Protein AF-A0A3C1YNQ9-F1 (afdb_monomer)

Secondary structure (DSSP, 8-state):
------SSSSSSTT-TTSSTTSHHHHHHHHHHHHHHHHT-SSHHHHHHHHHHHHHHHHS-EETTS--HHHHTTSTT--HHHHHHHHHHHHHS---SGGGGGGSTT--HHHHHHHGGGEESS---TT---------------TTSSS-----TTSS-----

Solvent-accessible surface area (backbone atoms only — not comparable to full-atom values): 10646 Å² total; per-residue (Å²): 136,83,82,87,84,75,86,78,82,82,73,76,85,77,73,82,83,80,69,89,73,63,60,70,65,56,45,57,54,47,51,49,52,51,57,53,45,75,68,46,93,44,76,71,55,30,53,56,49,47,56,47,53,54,48,26,53,78,52,47,45,35,58,83,69,61,50,62,79,61,42,51,61,40,91,89,38,47,70,68,47,36,52,45,50,47,54,44,49,76,74,40,92,80,87,55,77,73,60,54,64,73,31,93,78,47,44,74,67,57,47,64,65,43,53,63,35,48,36,79,65,87,73,6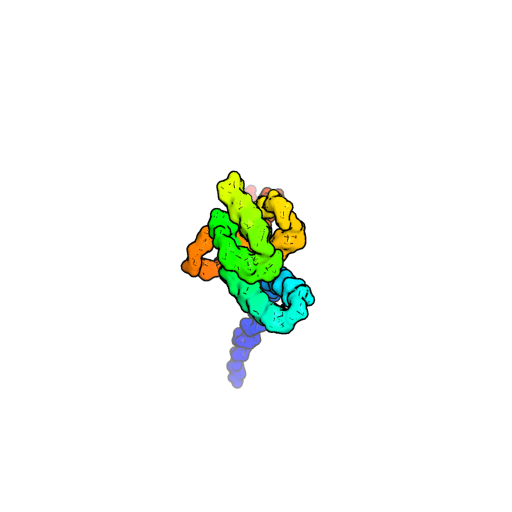0,91,86,61,87,75,82,71,80,72,77,84,73,79,76,79,74,74,91,73,84,86,76,76,80,74,76,82,77,85,80,69,97,82,87,85,134

Radius of gyration: 27.75 Å; Cα contacts (8 Å, |Δi|>4): 89; chains: 1; bounding box: 88×70×56 Å

Foldseek 3Di:
DDDDPPDPPPPPPPPPPPPPPPCPVVVLLVVLLVVVLVPDDDPVVSVQLSVLSVVLLVVAAALLDGDLVNQVSNVPRDSVNSVLSVVCSVVDPDDDLCCSCVRPPDDPSNSSSNVSRYDNDPPPVPDPDDPPPPPPPPPPDPPPPPPPPPPPPPDPDPDD

Structure (mmCIF, N/CA/C/O backbone):
data_AF-A0A3C1YNQ9-F1
#
_entry.id   AF-A0A3C1YNQ9-F1
#
loop_
_atom_site.group_PDB
_atom_site.id
_atom_site.type_symbol
_atom_site.label_atom_id
_atom_site.label_alt_id
_atom_site.label_comp_id
_atom_site.label_asym_id
_atom_site.label_entity_id
_atom_site.label_seq_id
_atom_site.pdbx_PDB_ins_code
_atom_site.Cartn_x
_atom_site.Cartn_y
_atom_site.Cartn_z
_atom_site.occupancy
_atom_site.B_iso_or_equiv
_atom_site.auth_seq_id
_atom_site.auth_comp_id
_atom_site.auth_asym_id
_atom_site.auth_atom_id
_atom_site.pdbx_PDB_model_num
ATOM 1 N N . MET A 1 1 ? 21.311 -56.802 40.513 1.00 42.31 1 MET A N 1
ATOM 2 C CA . MET A 1 1 ? 22.299 -56.143 39.630 1.00 42.31 1 MET A CA 1
ATOM 3 C C . MET A 1 1 ? 21.526 -55.286 38.642 1.00 42.31 1 MET A C 1
ATOM 5 O O . MET A 1 1 ? 20.731 -55.818 37.880 1.00 42.31 1 MET A O 1
ATOM 9 N N . VAL A 1 2 ? 21.632 -53.968 38.795 1.00 45.56 2 VAL A N 1
ATOM 10 C CA . VAL A 1 2 ? 20.729 -52.957 38.225 1.00 45.56 2 VAL A CA 1
ATOM 11 C C . VAL A 1 2 ? 21.112 -52.687 36.770 1.00 45.56 2 VAL A C 1
ATOM 13 O O . VAL A 1 2 ? 22.265 -52.373 36.491 1.00 45.56 2 VAL A O 1
ATOM 16 N N . LYS A 1 3 ? 20.158 -52.835 35.842 1.00 51.03 3 LYS A N 1
ATOM 17 C CA . LYS A 1 3 ? 20.327 -52.414 34.446 1.00 51.03 3 LYS A CA 1
ATOM 18 C C . LYS A 1 3 ? 20.219 -50.892 34.378 1.00 51.03 3 LYS A C 1
ATOM 20 O O . LYS A 1 3 ? 19.180 -50.318 34.691 1.00 51.03 3 LYS A O 1
ATOM 25 N N . THR A 1 4 ? 21.318 -50.265 33.989 1.00 56.84 4 THR A N 1
ATOM 26 C CA . THR A 1 4 ? 21.485 -48.824 33.816 1.00 56.84 4 THR A CA 1
ATOM 27 C C . THR A 1 4 ? 20.750 -48.366 32.552 1.00 56.84 4 THR A C 1
ATOM 29 O O . THR A 1 4 ? 21.267 -48.502 31.447 1.00 56.84 4 THR A O 1
ATOM 32 N N . TYR A 1 5 ? 19.538 -47.832 32.697 1.00 57.28 5 TYR A N 1
ATOM 33 C CA . TYR A 1 5 ? 18.840 -47.097 31.638 1.00 57.28 5 TYR A CA 1
ATOM 34 C C . TYR A 1 5 ? 18.982 -45.605 31.939 1.00 57.28 5 TYR A C 1
ATOM 36 O O . TYR A 1 5 ? 18.196 -45.065 32.711 1.00 57.28 5 TYR A O 1
ATOM 44 N N . LEU A 1 6 ? 20.021 -44.951 31.411 1.00 53.06 6 LEU A N 1
ATOM 45 C CA . LEU A 1 6 ? 20.254 -43.527 31.691 1.00 53.06 6 LEU A CA 1
ATOM 46 C C . LEU A 1 6 ? 20.521 -42.580 30.502 1.00 53.06 6 LEU A C 1
ATOM 48 O O . LEU A 1 6 ? 20.587 -41.387 30.767 1.00 53.06 6 LEU A O 1
ATOM 52 N N . PRO A 1 7 ? 20.596 -42.961 29.210 1.00 50.25 7 PRO A N 1
ATOM 53 C CA . PRO A 1 7 ? 20.833 -41.943 28.184 1.00 50.25 7 PRO A CA 1
ATOM 54 C C . PRO A 1 7 ? 19.589 -41.529 27.379 1.00 50.25 7 PRO A C 1
ATOM 56 O O . PRO A 1 7 ? 19.748 -40.992 26.292 1.00 50.25 7 PRO A O 1
ATOM 59 N N . THR A 1 8 ? 18.356 -41.749 27.852 1.00 48.94 8 THR A N 1
ATOM 60 C CA . THR A 1 8 ? 17.141 -41.330 27.109 1.00 48.94 8 THR A CA 1
ATOM 61 C C . THR A 1 8 ? 16.429 -40.099 27.670 1.00 48.94 8 THR A C 1
ATOM 63 O O . THR A 1 8 ? 15.525 -39.588 27.017 1.00 48.94 8 THR A O 1
ATOM 66 N N . LEU A 1 9 ? 16.845 -39.563 28.824 1.00 46.62 9 LEU A N 1
ATOM 67 C CA . LEU A 1 9 ? 16.187 -38.395 29.435 1.00 46.62 9 LEU A CA 1
ATOM 68 C C . LEU A 1 9 ? 16.872 -37.047 29.125 1.00 46.62 9 LEU A C 1
ATOM 70 O O . LEU A 1 9 ? 16.410 -36.009 29.584 1.00 46.62 9 LEU A O 1
ATOM 74 N N . LEU A 1 10 ? 17.947 -37.030 28.327 1.00 46.75 10 LEU A N 1
ATOM 75 C CA . LEU A 1 10 ? 18.709 -35.809 28.011 1.00 46.75 10 LEU A CA 1
ATOM 76 C C . LEU A 1 10 ? 18.568 -35.341 26.550 1.00 46.75 10 LEU A C 1
ATOM 78 O O . LEU A 1 10 ? 19.443 -34.649 26.042 1.00 46.75 10 LEU A O 1
ATOM 82 N N . PHE A 1 11 ? 17.491 -35.719 25.854 1.00 46.66 11 PHE A N 1
ATOM 83 C CA . PHE A 1 11 ? 17.251 -35.269 24.472 1.00 46.66 11 PHE A CA 1
ATOM 84 C C . PHE A 1 11 ? 16.083 -34.276 24.327 1.00 46.66 11 PHE A C 1
ATOM 86 O O . PHE A 1 11 ? 15.870 -33.732 23.253 1.00 46.66 11 PHE A O 1
ATOM 93 N N . ILE A 1 12 ? 15.335 -33.989 25.398 1.00 52.69 12 ILE A N 1
ATOM 94 C CA . ILE A 1 12 ? 14.073 -33.226 25.297 1.00 52.69 12 ILE A CA 1
ATOM 95 C C . ILE A 1 12 ? 14.246 -31.717 25.581 1.00 52.69 12 ILE A C 1
ATOM 97 O O . ILE A 1 12 ? 13.368 -30.924 25.267 1.00 52.69 12 ILE A O 1
ATOM 101 N N . ILE A 1 13 ? 15.389 -31.263 26.107 1.00 54.59 13 ILE A N 1
ATOM 102 C CA . ILE A 1 13 ? 15.540 -29.867 26.585 1.00 54.59 13 ILE A CA 1
ATOM 103 C C . ILE A 1 13 ? 16.080 -28.908 25.491 1.00 54.59 13 ILE A C 1
ATOM 105 O O . ILE A 1 13 ? 16.221 -27.711 25.712 1.00 54.59 13 ILE A O 1
ATOM 109 N N . GLY A 1 14 ? 16.366 -29.394 24.278 1.00 47.56 14 GLY A N 1
ATOM 110 C CA . GLY A 1 14 ? 17.074 -28.613 23.250 1.00 47.56 14 GLY A CA 1
ATOM 111 C C . GLY A 1 14 ? 16.227 -27.783 22.274 1.00 47.56 14 GLY A C 1
ATOM 112 O O . GLY A 1 14 ? 16.804 -27.061 21.467 1.00 47.56 14 GLY A O 1
ATOM 113 N N . SER A 1 15 ? 14.894 -27.881 22.285 1.00 53.28 15 SER A N 1
ATOM 114 C CA . SER A 1 15 ? 14.074 -27.430 21.139 1.00 53.28 15 SER A CA 1
ATOM 115 C C . SER A 1 15 ? 13.413 -26.049 21.272 1.00 53.28 15 SER A C 1
ATOM 117 O O . SER A 1 15 ? 12.794 -25.595 20.315 1.00 53.28 15 SER A O 1
ATOM 119 N N . SER A 1 16 ? 13.512 -25.356 22.410 1.00 52.16 16 SER A N 1
ATOM 120 C CA . SER A 1 16 ? 12.614 -24.215 22.692 1.00 52.16 16 SER A CA 1
ATOM 121 C C . SER A 1 16 ? 13.075 -22.831 22.206 1.00 52.16 16 SER A C 1
ATOM 123 O O . SER A 1 16 ? 12.398 -21.850 22.485 1.00 52.16 16 SER A O 1
ATOM 125 N N . GLN A 1 17 ? 14.198 -22.699 21.494 1.00 51.25 17 GLN A N 1
ATOM 126 C CA . GLN A 1 17 ? 14.778 -21.377 21.174 1.00 51.25 17 GLN A CA 1
ATOM 127 C C . GLN A 1 17 ? 14.512 -20.874 19.742 1.00 51.25 17 GLN A C 1
ATOM 129 O O . GLN A 1 17 ? 15.147 -19.917 19.313 1.00 51.25 17 GLN A O 1
ATOM 134 N N . LEU A 1 18 ? 13.592 -21.484 18.982 1.00 48.28 18 LEU A N 1
ATOM 135 C CA . LEU A 1 18 ? 13.399 -21.143 17.560 1.00 48.28 18 LEU A CA 1
ATOM 136 C C . LEU A 1 18 ? 12.074 -20.440 17.212 1.00 48.28 18 LEU A C 1
ATOM 138 O O . LEU A 1 18 ? 11.769 -20.289 16.034 1.00 48.28 18 LEU A O 1
ATOM 142 N N . VAL A 1 19 ? 11.287 -19.997 18.200 1.00 50.34 19 VAL A N 1
ATOM 143 C CA . VAL A 1 19 ? 9.957 -19.388 17.954 1.00 50.34 19 VAL A CA 1
ATOM 144 C C . VAL A 1 19 ? 9.937 -17.859 18.135 1.00 50.34 19 VAL A C 1
ATOM 146 O O . VAL A 1 19 ? 8.992 -17.206 17.717 1.00 50.34 19 VAL A O 1
ATOM 149 N N . HIS A 1 20 ? 10.996 -17.234 18.653 1.00 44.72 20 HIS A N 1
ATOM 150 C CA . HIS A 1 20 ? 10.956 -15.826 19.087 1.00 44.72 20 HIS A CA 1
ATOM 151 C C . HIS A 1 20 ? 11.276 -14.771 18.002 1.00 44.72 20 HIS A C 1
ATOM 153 O O . HIS A 1 20 ? 11.738 -13.679 18.314 1.00 44.72 20 HIS A O 1
ATOM 159 N N . SER A 1 21 ? 11.105 -15.082 16.714 1.00 45.47 21 SER A N 1
ATOM 160 C CA . SER A 1 21 ? 11.433 -14.140 15.619 1.00 45.47 21 SER A CA 1
ATOM 161 C C . SER A 1 21 ? 10.314 -13.942 14.596 1.00 45.47 21 SER A C 1
ATOM 163 O O . SER A 1 21 ? 10.513 -13.227 13.621 1.00 45.47 21 SER A O 1
ATOM 165 N N . GLN A 1 22 ? 9.149 -14.563 14.802 1.00 40.62 22 GLN A N 1
ATOM 166 C CA . GLN A 1 22 ? 7.981 -14.378 13.928 1.00 40.62 22 GLN A CA 1
ATOM 167 C C . GLN A 1 22 ? 7.056 -13.248 14.403 1.00 40.62 22 GLN A C 1
ATOM 169 O O . GLN A 1 22 ? 6.315 -12.693 13.593 1.00 40.62 22 GLN A O 1
ATOM 174 N N . ASP A 1 23 ? 7.134 -12.860 15.678 1.00 43.97 23 ASP A N 1
ATOM 175 C CA . ASP A 1 23 ? 6.224 -11.862 16.248 1.00 43.97 23 ASP A CA 1
ATOM 176 C C . ASP A 1 23 ? 6.551 -10.431 15.793 1.00 43.97 23 ASP A C 1
ATOM 178 O O . ASP A 1 23 ? 5.645 -9.637 15.564 1.00 43.97 23 ASP A O 1
ATOM 182 N N . THR A 1 24 ? 7.824 -10.093 15.565 1.00 47.72 24 THR A N 1
ATOM 183 C CA . THR A 1 24 ? 8.230 -8.703 15.281 1.00 47.72 24 THR A CA 1
ATOM 184 C C . THR A 1 24 ? 7.825 -8.198 13.893 1.00 47.72 24 THR A C 1
ATOM 186 O O . THR A 1 24 ? 7.581 -7.008 13.737 1.00 47.72 24 THR A O 1
ATOM 189 N N . LEU A 1 25 ? 7.737 -9.073 12.882 1.00 42.84 25 LEU A N 1
ATOM 190 C CA . LEU A 1 25 ? 7.334 -8.687 11.519 1.00 42.84 25 LEU A CA 1
ATOM 191 C C . LEU A 1 25 ? 5.812 -8.612 11.363 1.00 42.84 25 LEU A C 1
ATOM 193 O O . LEU A 1 25 ? 5.313 -7.705 10.704 1.00 42.84 25 LEU A O 1
ATOM 197 N N . ARG A 1 26 ? 5.071 -9.518 12.016 1.00 47.09 26 ARG A N 1
ATOM 198 C CA . ARG A 1 26 ? 3.605 -9.413 12.113 1.00 47.09 26 ARG A CA 1
ATOM 199 C C . ARG A 1 26 ? 3.194 -8.160 12.887 1.00 47.09 26 ARG A C 1
ATOM 201 O O . ARG A 1 26 ? 2.213 -7.529 12.517 1.00 47.09 26 ARG A O 1
ATOM 208 N N . SER A 1 27 ? 3.977 -7.775 13.898 1.00 53.50 27 SER A N 1
ATOM 209 C CA . SER A 1 27 ? 3.719 -6.592 14.722 1.00 53.50 27 SER A CA 1
ATOM 210 C C . SER A 1 27 ? 3.638 -5.292 13.917 1.00 53.50 27 SER A C 1
ATOM 212 O O . SER A 1 27 ? 2.797 -4.467 14.239 1.00 53.50 27 SER A O 1
ATOM 214 N N . GLY A 1 28 ? 4.457 -5.102 12.873 1.00 61.28 28 GLY A N 1
ATOM 215 C CA . GLY A 1 28 ? 4.502 -3.824 12.144 1.00 61.28 28 GLY A CA 1
ATOM 216 C C . GLY A 1 28 ? 3.256 -3.547 11.297 1.00 61.28 28 GLY A C 1
ATOM 217 O O . GLY A 1 28 ? 2.714 -2.450 11.332 1.00 61.28 28 GLY A O 1
ATOM 218 N N . GLY A 1 29 ? 2.758 -4.551 10.567 1.00 68.81 29 GLY A N 1
ATOM 219 C CA . GLY A 1 29 ? 1.496 -4.414 9.828 1.00 68.81 29 GLY A CA 1
ATOM 220 C C . GLY A 1 29 ? 0.286 -4.359 10.761 1.00 68.81 29 GLY A C 1
ATOM 221 O O . GLY A 1 29 ? -0.667 -3.634 10.495 1.00 68.81 29 GLY A O 1
ATOM 222 N N . GLN A 1 30 ? 0.346 -5.086 11.879 1.00 77.38 30 GLN A N 1
ATOM 223 C CA . GLN A 1 30 ? -0.708 -5.077 12.888 1.00 77.38 30 GLN A CA 1
ATOM 224 C C . GLN A 1 30 ? -0.840 -3.707 13.571 1.00 77.38 30 GLN A C 1
ATOM 226 O O . GLN A 1 30 ? -1.953 -3.221 13.724 1.00 77.38 30 GLN A O 1
ATOM 231 N N . GLU A 1 31 ? 0.277 -3.056 13.904 1.00 80.31 31 GLU A N 1
ATOM 232 C CA . GLU A 1 31 ? 0.299 -1.710 14.494 1.00 80.31 31 GLU A CA 1
ATOM 233 C C . GLU A 1 31 ? -0.340 -0.667 13.561 1.00 80.31 31 GLU A C 1
ATOM 235 O O . GLU A 1 31 ? -1.088 0.201 14.008 1.00 80.31 31 GLU A O 1
ATOM 240 N N . VAL A 1 32 ? -0.122 -0.790 12.246 1.00 79.56 32 VAL A N 1
ATOM 241 C CA . VAL A 1 32 ? -0.772 0.074 11.247 1.00 79.56 32 VAL A CA 1
ATOM 242 C C . VAL A 1 32 ? -2.284 -0.155 11.227 1.00 79.56 32 VAL A C 1
ATOM 244 O O . VAL A 1 32 ? -3.037 0.817 11.255 1.00 79.56 32 VAL A O 1
ATOM 247 N N . ILE A 1 33 ? -2.740 -1.412 11.230 1.00 80.31 33 ILE A N 1
ATOM 248 C CA . ILE A 1 33 ? -4.173 -1.749 11.275 1.00 80.31 33 ILE A CA 1
ATOM 249 C C . ILE A 1 33 ? -4.820 -1.182 12.544 1.00 80.31 33 ILE A C 1
ATOM 251 O O . ILE A 1 33 ? -5.835 -0.496 12.451 1.00 80.31 33 ILE A O 1
ATOM 255 N N . GLU A 1 34 ? -4.207 -1.402 13.708 1.00 80.50 34 GLU A N 1
ATOM 256 C CA . GLU A 1 34 ? -4.680 -0.872 14.993 1.00 80.50 34 GLU A CA 1
ATOM 257 C C . GLU A 1 34 ? -4.774 0.657 14.961 1.00 80.50 34 GLU A C 1
ATOM 259 O O . GLU A 1 34 ? -5.810 1.216 15.310 1.00 80.50 34 GLU A O 1
ATOM 264 N N . SER A 1 35 ? -3.755 1.337 14.424 1.00 82.56 35 SER A N 1
ATOM 265 C CA . SER A 1 35 ? -3.769 2.797 14.296 1.00 82.56 35 SER A CA 1
ATOM 266 C C . SER A 1 35 ? -4.895 3.317 13.395 1.00 82.56 35 SER A C 1
ATOM 268 O O . SER A 1 35 ? -5.441 4.390 13.648 1.00 82.56 35 SER A O 1
ATOM 270 N N . ILE A 1 36 ? -5.263 2.582 12.341 1.00 80.50 36 ILE A N 1
ATOM 271 C CA . ILE A 1 36 ? -6.358 2.966 11.443 1.00 80.50 36 ILE A CA 1
ATOM 272 C C . ILE A 1 36 ? -7.703 2.756 12.144 1.00 80.50 36 ILE A C 1
ATOM 274 O O . ILE A 1 36 ? -8.570 3.627 12.074 1.00 80.50 36 ILE A O 1
ATOM 278 N N . LEU A 1 37 ? -7.858 1.633 12.846 1.00 81.38 37 LEU A N 1
ATOM 279 C CA . LEU A 1 37 ? -9.077 1.288 13.575 1.00 81.38 37 LEU A CA 1
ATOM 280 C C . LEU A 1 37 ? -9.347 2.236 14.743 1.00 81.38 37 LEU A C 1
ATOM 282 O O . LEU A 1 37 ? -10.486 2.658 14.917 1.00 81.38 37 LEU A O 1
ATOM 286 N N . ASP A 1 38 ? -8.315 2.644 15.480 1.00 80.00 38 ASP A N 1
ATOM 287 C CA . ASP A 1 38 ? -8.429 3.617 16.575 1.00 80.00 38 ASP A CA 1
ATOM 288 C C . ASP A 1 38 ? -8.916 4.998 16.101 1.00 80.00 38 ASP A C 1
ATOM 290 O O . ASP A 1 38 ? -9.468 5.771 16.885 1.00 80.00 38 ASP A O 1
ATOM 294 N N . ASN A 1 39 ? -8.723 5.323 14.818 1.00 76.94 39 ASN A N 1
ATOM 295 C CA . ASN A 1 39 ? -9.199 6.567 14.209 1.00 76.94 39 ASN A CA 1
ATOM 296 C C . ASN A 1 39 ? -10.594 6.442 13.566 1.00 76.94 39 ASN A C 1
ATOM 298 O O . ASN A 1 39 ? -11.125 7.441 13.071 1.00 76.94 39 ASN A O 1
ATOM 302 N N . ALA A 1 40 ? -11.197 5.250 13.543 1.00 75.25 40 ALA A N 1
ATOM 303 C CA . ALA A 1 40 ? -12.536 5.064 12.999 1.00 75.25 40 ALA A CA 1
ATOM 304 C C . ALA A 1 40 ? -13.595 5.695 13.919 1.00 75.25 40 ALA A C 1
ATOM 306 O O . ALA A 1 40 ? -13.478 5.693 15.142 1.00 75.25 40 ALA A O 1
ATOM 307 N N . SER A 1 41 ? -14.631 6.283 13.316 1.00 68.88 41 SER A N 1
ATOM 308 C CA . SER A 1 41 ? -15.604 7.113 14.042 1.00 68.88 41 SER A CA 1
ATOM 309 C C . SER A 1 41 ? -16.695 6.311 14.761 1.00 68.88 41 SER A C 1
ATOM 311 O O . SER A 1 41 ? -17.200 6.795 15.770 1.00 68.88 41 SER A O 1
ATOM 313 N N . ASP A 1 42 ? -17.023 5.103 14.284 1.00 71.56 42 ASP A N 1
ATOM 314 C CA . ASP A 1 42 ? -18.109 4.259 14.802 1.00 71.56 42 ASP A CA 1
ATOM 315 C C . ASP A 1 42 ? -17.697 2.771 14.902 1.00 71.56 42 ASP A C 1
ATOM 317 O O . ASP A 1 42 ? -16.944 2.259 14.074 1.00 71.56 42 ASP A O 1
ATOM 321 N N . GLU A 1 43 ? -18.240 2.033 15.882 1.00 64.88 43 GLU A N 1
ATOM 322 C CA . GLU A 1 43 ? -17.910 0.609 16.131 1.00 64.88 43 GLU A CA 1
ATOM 323 C C . GLU A 1 43 ? -18.252 -0.326 14.952 1.00 64.88 43 GLU A C 1
ATOM 325 O O . GLU A 1 43 ? -17.583 -1.339 14.742 1.00 64.88 43 GLU A O 1
ATOM 330 N N . GLN A 1 44 ? -19.289 -0.001 14.167 1.00 62.72 44 GLN A N 1
ATOM 331 C CA . GLN A 1 44 ? -19.636 -0.766 12.960 1.00 62.72 44 GLN A CA 1
ATOM 332 C C . GLN A 1 44 ? -18.628 -0.547 11.828 1.00 62.72 44 GLN A C 1
ATOM 334 O O . GLN A 1 44 ? -18.308 -1.487 11.101 1.00 62.72 44 GLN A O 1
ATOM 339 N N . ASP A 1 45 ? -18.098 0.669 11.710 1.00 72.00 45 ASP A N 1
ATOM 340 C CA . ASP A 1 45 ? -17.056 0.992 10.741 1.00 72.00 45 ASP A CA 1
ATOM 341 C C . ASP A 1 45 ? -15.746 0.297 11.123 1.00 72.00 45 ASP A C 1
ATOM 343 O O . ASP A 1 45 ? -15.078 -0.265 10.262 1.00 72.00 45 ASP A O 1
ATOM 347 N N . MET A 1 46 ? -15.428 0.222 12.421 1.00 70.31 46 MET A N 1
ATOM 348 C CA . MET A 1 46 ? -14.262 -0.514 12.925 1.00 70.31 46 MET A CA 1
ATOM 349 C C . MET A 1 46 ? -14.271 -1.993 12.519 1.00 70.31 46 MET A C 1
ATOM 351 O O . MET A 1 46 ? -13.250 -2.501 12.064 1.00 70.31 46 MET A O 1
ATOM 355 N N . GLN A 1 47 ? -15.400 -2.697 12.659 1.00 76.44 47 GLN A N 1
ATOM 356 C CA . GLN A 1 47 ? -15.469 -4.115 12.275 1.00 76.44 47 GLN A CA 1
ATOM 357 C C . GLN A 1 47 ? -15.290 -4.304 10.768 1.00 76.44 47 GLN A C 1
ATOM 359 O O . GLN A 1 47 ? -14.460 -5.106 10.346 1.00 76.44 47 GLN A O 1
ATOM 364 N N . ASN A 1 48 ? -16.006 -3.520 9.959 1.00 80.06 48 ASN A N 1
ATOM 365 C CA . ASN A 1 48 ? -15.920 -3.623 8.503 1.00 80.06 48 ASN A CA 1
ATOM 366 C C . ASN A 1 48 ? -14.517 -3.265 7.988 1.00 80.06 48 ASN A C 1
ATOM 368 O O . ASN A 1 48 ? -13.987 -3.944 7.113 1.00 80.06 48 ASN A O 1
ATOM 372 N N . TYR A 1 49 ? -13.892 -2.221 8.537 1.00 84.50 49 TYR A N 1
ATOM 373 C CA . TYR A 1 49 ? -12.529 -1.840 8.173 1.00 84.50 49 TYR A CA 1
ATOM 374 C C . TYR A 1 49 ? -11.501 -2.868 8.635 1.00 84.50 49 TYR A C 1
ATOM 376 O O . TYR A 1 49 ? -10.541 -3.113 7.912 1.00 84.50 49 TYR A O 1
ATOM 384 N N . GLY A 1 50 ? -11.698 -3.490 9.798 1.00 83.88 50 GLY A N 1
ATOM 385 C CA . GLY A 1 50 ? -10.809 -4.535 10.301 1.00 83.88 50 GLY A CA 1
ATOM 386 C C . GLY A 1 50 ? -10.729 -5.714 9.336 1.00 83.88 50 GLY A C 1
ATOM 387 O O . GLY A 1 50 ? -9.636 -6.075 8.904 1.00 83.88 50 GLY A O 1
ATOM 388 N N . ASP A 1 51 ? -11.886 -6.239 8.931 1.00 86.25 51 ASP A N 1
ATOM 389 C CA . ASP A 1 51 ? -11.974 -7.373 8.006 1.00 86.25 51 ASP A CA 1
ATOM 390 C C . ASP A 1 51 ? -11.347 -7.049 6.636 1.00 86.25 51 ASP A C 1
ATOM 392 O O . ASP A 1 51 ? -10.609 -7.858 6.068 1.00 86.25 51 ASP A O 1
ATOM 396 N N . GLU A 1 52 ? -11.596 -5.846 6.109 1.00 87.62 52 GLU A N 1
ATOM 397 C CA . GLU A 1 52 ? -11.028 -5.378 4.839 1.00 87.62 52 GLU A CA 1
ATOM 398 C C . GLU A 1 52 ? -9.500 -5.230 4.906 1.00 87.62 52 GLU A C 1
ATOM 400 O O . GLU A 1 52 ? -8.782 -5.698 4.019 1.00 87.62 52 GLU A O 1
ATOM 405 N N . LEU A 1 53 ? -8.975 -4.621 5.971 1.00 88.31 53 LEU A N 1
ATOM 406 C CA . LEU A 1 53 ? -7.534 -4.442 6.155 1.00 88.31 53 LEU A CA 1
ATOM 407 C C . LEU A 1 53 ? -6.816 -5.783 6.358 1.00 88.31 53 LEU A C 1
ATOM 409 O O . LEU A 1 53 ? -5.736 -5.988 5.802 1.00 88.31 53 LEU A O 1
ATOM 413 N N . GLU A 1 54 ? -7.405 -6.717 7.108 1.00 87.25 54 GLU A N 1
ATOM 414 C CA . GLU A 1 54 ? -6.861 -8.072 7.238 1.00 87.25 54 GLU A CA 1
ATOM 415 C C . GLU A 1 54 ? -6.856 -8.811 5.899 1.00 87.25 54 GLU A C 1
ATOM 417 O O . GLU A 1 54 ? -5.855 -9.445 5.554 1.00 87.25 54 GLU A O 1
ATOM 422 N N . TYR A 1 55 ? -7.926 -8.677 5.110 1.00 89.12 55 TYR A N 1
ATOM 423 C CA . TYR A 1 55 ? -7.995 -9.257 3.773 1.00 89.12 55 TYR A CA 1
ATOM 424 C C . TYR A 1 55 ? -6.870 -8.742 2.870 1.00 89.12 55 TYR A C 1
ATOM 426 O O . TYR A 1 55 ? -6.163 -9.556 2.275 1.00 89.12 55 TYR A O 1
ATOM 434 N N . PHE A 1 56 ? -6.666 -7.422 2.792 1.00 88.56 56 PHE A N 1
ATOM 435 C CA . PHE A 1 56 ? -5.629 -6.828 1.940 1.00 88.56 56 PHE A CA 1
ATOM 436 C C . PHE A 1 56 ? -4.208 -7.018 2.472 1.00 88.56 56 PHE A C 1
ATOM 438 O O . PHE A 1 56 ? -3.256 -6.967 1.697 1.00 88.56 56 PHE A O 1
ATOM 445 N N . ARG A 1 57 ? -4.037 -7.274 3.772 1.00 86.44 57 ARG A N 1
ATOM 446 C CA . ARG A 1 57 ? -2.746 -7.713 4.316 1.00 86.44 57 ARG A CA 1
ATOM 447 C C . ARG A 1 57 ? -2.361 -9.080 3.750 1.00 86.44 57 ARG A C 1
ATOM 449 O O . ARG A 1 57 ? -1.200 -9.306 3.418 1.00 86.44 57 ARG A O 1
ATOM 456 N N . ASP A 1 58 ? -3.332 -9.983 3.651 1.00 87.06 58 ASP A N 1
ATOM 457 C CA . ASP A 1 58 ? -3.114 -11.339 3.149 1.00 87.06 58 ASP A CA 1
ATOM 458 C C . ASP A 1 58 ? -3.158 -11.397 1.603 1.00 87.06 58 ASP A C 1
ATOM 460 O O . ASP A 1 58 ? -2.510 -12.254 0.999 1.00 87.06 58 ASP A O 1
ATOM 464 N N . HIS A 1 59 ? -3.862 -10.454 0.963 1.00 88.12 59 HIS A N 1
ATOM 465 C CA . HIS A 1 59 ? -4.021 -10.302 -0.489 1.00 88.12 59 HIS A CA 1
ATOM 466 C C . HIS A 1 59 ? -3.655 -8.869 -0.925 1.00 88.12 59 HIS A C 1
ATOM 468 O O . HIS A 1 59 ? -4.544 -8.058 -1.203 1.00 88.12 59 HIS A O 1
ATOM 474 N N . PRO A 1 60 ? -2.354 -8.524 -0.968 1.00 88.94 60 PRO A N 1
ATOM 475 C CA . PRO A 1 60 ? -1.918 -7.163 -1.260 1.00 88.94 60 PRO A CA 1
ATOM 476 C C . PRO A 1 60 ? -2.264 -6.744 -2.691 1.00 88.94 60 PRO A C 1
ATOM 478 O O . PRO A 1 60 ? -2.114 -7.509 -3.646 1.00 88.94 60 PRO A O 1
ATOM 481 N N . ILE A 1 61 ? -2.667 -5.485 -2.846 1.00 90.06 61 ILE A N 1
ATOM 482 C CA . ILE A 1 61 ? -3.048 -4.896 -4.130 1.00 90.06 61 ILE A CA 1
ATOM 483 C C . ILE A 1 61 ? -1.803 -4.739 -5.003 1.00 90.06 61 ILE A C 1
ATOM 485 O O . ILE A 1 61 ? -0.802 -4.138 -4.600 1.00 90.06 61 ILE A O 1
ATOM 489 N N . ASN A 1 62 ? -1.866 -5.237 -6.236 1.00 90.19 62 ASN A N 1
ATOM 490 C CA . ASN A 1 62 ? -0.777 -5.059 -7.186 1.00 90.19 62 ASN A CA 1
ATOM 491 C C . ASN A 1 62 ? -0.767 -3.626 -7.738 1.00 90.19 62 ASN A C 1
ATOM 493 O O . ASN A 1 62 ? -1.635 -3.243 -8.520 1.00 90.19 62 ASN A O 1
ATOM 497 N N . ILE A 1 63 ? 0.253 -2.844 -7.394 1.00 88.81 63 ILE A N 1
ATOM 498 C CA . ILE A 1 63 ? 0.365 -1.444 -7.824 1.00 88.81 63 ILE A CA 1
ATOM 499 C C . ILE A 1 63 ? 0.853 -1.269 -9.262 1.00 88.81 63 ILE A C 1
ATOM 501 O O . ILE A 1 63 ? 0.779 -0.167 -9.786 1.00 88.81 63 ILE A O 1
ATOM 505 N N . LEU A 1 64 ? 1.329 -2.320 -9.933 1.00 87.25 64 LEU A N 1
ATOM 506 C CA . LEU A 1 64 ? 1.586 -2.259 -11.377 1.00 87.25 64 LEU A CA 1
ATOM 507 C C . LEU A 1 64 ? 0.289 -2.312 -12.187 1.00 87.25 64 LEU A C 1
ATOM 509 O O . LEU A 1 64 ? 0.271 -1.910 -13.350 1.00 87.25 64 LEU A O 1
ATOM 513 N N . ARG A 1 65 ? -0.778 -2.863 -11.600 1.00 86.81 65 ARG A N 1
ATOM 514 C CA . ARG A 1 65 ? -2.116 -2.951 -12.195 1.00 86.81 65 ARG A CA 1
ATOM 515 C C . ARG A 1 65 ? -3.175 -2.703 -11.119 1.00 86.81 65 ARG A C 1
ATOM 517 O O . ARG A 1 65 ? -3.927 -3.622 -10.794 1.00 86.81 65 ARG A O 1
ATOM 524 N N . PRO A 1 66 ? -3.218 -1.490 -10.549 1.00 86.50 66 PRO A N 1
ATOM 525 C CA . PRO A 1 66 ? -4.120 -1.198 -9.451 1.00 86.50 66 PRO A CA 1
ATOM 526 C C . PRO A 1 66 ? -5.572 -1.250 -9.926 1.00 86.50 66 PRO A C 1
ATOM 528 O O . PRO A 1 66 ? -5.934 -0.658 -10.944 1.00 86.50 66 PRO A O 1
ATOM 531 N N . ASN A 1 67 ? -6.429 -1.925 -9.164 1.00 89.94 67 ASN A N 1
ATOM 532 C CA . ASN A 1 67 ? -7.866 -1.875 -9.379 1.00 89.94 67 ASN A CA 1
ATOM 533 C C . ASN A 1 67 ? -8.463 -0.743 -8.539 1.00 89.94 67 ASN A C 1
ATOM 535 O O . ASN A 1 67 ? -8.356 -0.744 -7.313 1.00 89.94 67 ASN A O 1
ATOM 539 N N . TYR A 1 68 ? -9.145 0.200 -9.191 1.00 92.31 68 TYR A N 1
ATOM 540 C CA . TYR A 1 68 ? -9.844 1.291 -8.508 1.00 92.31 68 TYR A CA 1
ATOM 541 C C . TYR A 1 68 ? -10.765 0.790 -7.393 1.00 92.31 68 TYR A C 1
ATOM 543 O O . TYR A 1 68 ? -10.763 1.338 -6.295 1.00 92.31 68 TYR A O 1
ATOM 551 N N . SER A 1 69 ? -11.510 -0.283 -7.668 1.00 91.81 69 SER A N 1
ATOM 552 C CA . SER A 1 69 ? -12.485 -0.848 -6.731 1.00 91.81 69 SER A CA 1
ATOM 553 C C . SER A 1 69 ? -11.821 -1.469 -5.504 1.00 91.81 69 SER A C 1
ATOM 555 O O . SER A 1 69 ? -12.448 -1.540 -4.457 1.00 91.81 69 SER A O 1
ATOM 557 N N . GLU A 1 70 ? -10.573 -1.925 -5.621 1.00 91.25 70 GLU A N 1
ATOM 558 C CA . GLU A 1 70 ? -9.798 -2.450 -4.491 1.00 91.25 70 GLU A CA 1
ATOM 559 C C . GLU A 1 70 ? -9.199 -1.309 -3.672 1.00 91.25 70 GLU A C 1
ATOM 561 O O . GLU A 1 70 ? -9.298 -1.316 -2.451 1.00 91.25 70 GLU A O 1
ATOM 566 N N . LEU A 1 71 ? -8.663 -0.283 -4.339 1.00 91.62 71 LEU A N 1
ATOM 567 C CA . LEU A 1 71 ? -8.074 0.875 -3.668 1.00 91.62 71 LEU A CA 1
ATOM 568 C C . LEU A 1 71 ? -9.080 1.599 -2.769 1.00 91.62 71 LEU A C 1
ATOM 570 O O . LEU A 1 71 ? -8.748 1.915 -1.635 1.00 91.62 71 LEU A O 1
ATOM 574 N N . ILE A 1 72 ? -10.309 1.830 -3.237 1.00 92.69 72 ILE A N 1
ATOM 575 C CA . ILE A 1 72 ? -11.338 2.541 -2.456 1.00 92.69 72 ILE A CA 1
ATOM 576 C C . ILE A 1 72 ? -11.911 1.730 -1.284 1.00 92.69 72 ILE A C 1
ATOM 578 O O . ILE A 1 72 ? -12.643 2.288 -0.471 1.00 92.69 72 ILE A O 1
ATOM 582 N N . ARG A 1 73 ? -11.630 0.421 -1.206 1.00 91.38 73 ARG A N 1
ATOM 583 C CA . ARG A 1 73 ? -12.025 -0.410 -0.055 1.00 91.38 73 ARG A CA 1
ATOM 584 C C . ARG A 1 73 ? -11.127 -0.162 1.154 1.00 91.38 73 ARG A C 1
ATOM 586 O O . ARG A 1 73 ? -11.539 -0.430 2.277 1.00 91.38 73 ARG A O 1
ATOM 593 N N . LEU A 1 74 ? -9.927 0.380 0.938 1.00 90.44 74 LEU A N 1
ATOM 594 C CA . LEU A 1 74 ? -9.059 0.807 2.025 1.00 90.44 74 LEU A CA 1
ATOM 595 C C . LEU A 1 74 ? -9.635 2.085 2.666 1.00 90.44 74 LEU A C 1
ATOM 597 O O . LEU A 1 74 ? -9.780 3.098 1.980 1.00 90.44 74 LEU A O 1
ATOM 601 N N . PRO A 1 75 ? -9.909 2.094 3.982 1.00 87.69 75 PRO A N 1
ATOM 602 C CA . PRO A 1 75 ? -10.636 3.179 4.655 1.00 87.69 75 PRO A CA 1
ATOM 603 C C . PRO A 1 75 ? -9.933 4.542 4.601 1.00 87.69 75 PRO A C 1
ATOM 605 O O . PRO A 1 75 ? -10.576 5.586 4.690 1.00 87.69 75 PRO A O 1
ATOM 608 N N . PHE A 1 76 ? -8.609 4.551 4.446 1.00 87.94 76 PHE A N 1
ATOM 609 C CA . PHE A 1 76 ? -7.794 5.766 4.359 1.00 87.94 76 PHE A CA 1
ATOM 610 C C . PHE A 1 76 ? -7.573 6.248 2.914 1.00 87.94 76 PHE A C 1
ATOM 612 O O . PHE A 1 76 ? -6.990 7.313 2.696 1.00 87.94 76 PHE A O 1
ATOM 619 N N . VAL A 1 77 ? -8.032 5.496 1.908 1.00 90.38 77 VAL A N 1
ATOM 620 C CA . VAL A 1 77 ? -7.866 5.851 0.497 1.00 90.38 77 VAL A CA 1
ATOM 621 C C . VAL A 1 77 ? -9.119 6.549 -0.017 1.00 90.38 77 VAL A C 1
ATOM 623 O O . VAL A 1 77 ? -10.162 5.947 -0.252 1.00 90.38 77 VAL A O 1
ATOM 626 N N . SER A 1 78 ? -9.005 7.857 -0.244 1.00 92.38 78 SER A N 1
ATOM 627 C CA . SER A 1 78 ? -10.084 8.620 -0.877 1.00 92.38 78 SER A CA 1
ATOM 628 C C . SER A 1 78 ? -10.229 8.280 -2.373 1.00 92.38 78 SER A C 1
ATOM 630 O O . SER A 1 78 ? -9.230 7.950 -3.021 1.00 92.38 78 SER A O 1
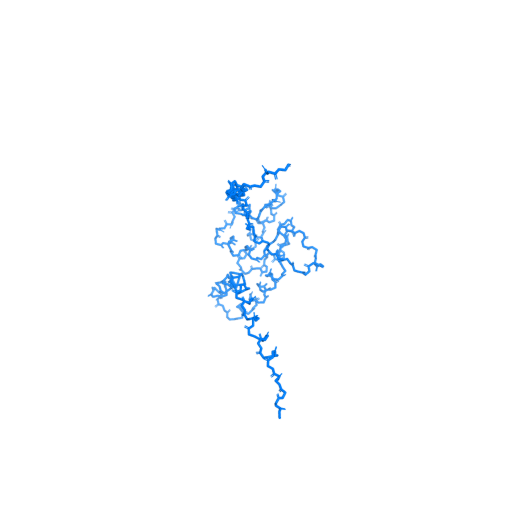ATOM 632 N N . PRO A 1 79 ? -11.424 8.458 -2.974 1.00 93.56 79 PRO A N 1
ATOM 633 C CA . PRO A 1 79 ? -11.635 8.285 -4.416 1.00 93.56 79 PRO A CA 1
ATOM 634 C C . PRO A 1 79 ? -10.631 9.058 -5.280 1.00 93.56 79 PRO A C 1
ATOM 636 O O . PRO A 1 79 ? -10.125 8.540 -6.271 1.00 93.56 79 PRO A O 1
ATOM 639 N N . LEU A 1 80 ? -10.292 10.280 -4.862 1.00 93.75 80 LEU A N 1
ATOM 640 C CA . LEU A 1 80 ? -9.340 11.135 -5.563 1.00 93.75 80 LEU A CA 1
ATOM 641 C C . LEU A 1 80 ? -7.8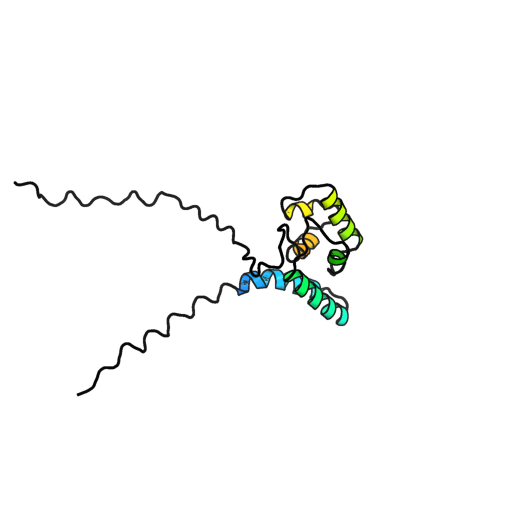98 10.615 -5.437 1.00 93.75 80 LEU A C 1
ATOM 643 O O . LEU A 1 80 ? -7.127 10.679 -6.395 1.00 93.75 80 LEU A O 1
ATOM 647 N N . LEU A 1 81 ? -7.531 10.071 -4.271 1.00 93.38 81 LEU A N 1
ATOM 648 C CA . LEU A 1 81 ? -6.235 9.420 -4.088 1.00 93.38 81 LEU A CA 1
ATOM 649 C C . LEU A 1 81 ? -6.129 8.178 -4.982 1.00 93.38 81 LEU A C 1
ATOM 651 O O . LEU A 1 81 ? -5.123 8.032 -5.673 1.00 93.38 81 LEU A O 1
ATOM 655 N N . ALA A 1 82 ? -7.170 7.343 -5.036 1.00 93.94 82 ALA A N 1
ATOM 656 C CA . ALA A 1 82 ? -7.206 6.164 -5.900 1.00 93.94 82 ALA A CA 1
ATOM 657 C C . ALA A 1 82 ? -7.029 6.530 -7.384 1.00 93.94 82 ALA A C 1
ATOM 659 O O . ALA A 1 82 ? -6.187 5.944 -8.064 1.00 93.94 82 ALA A O 1
ATOM 660 N N . GLU A 1 83 ? -7.746 7.548 -7.871 1.00 94.75 83 GLU A N 1
ATOM 661 C CA . GLU A 1 83 ? -7.559 8.072 -9.232 1.00 94.75 83 GLU A CA 1
ATOM 662 C C . GLU A 1 83 ? -6.127 8.560 -9.466 1.00 94.75 83 GLU A C 1
ATOM 664 O O . GLU A 1 83 ? -5.531 8.263 -10.500 1.00 94.75 83 GLU A O 1
ATOM 669 N N . SER A 1 84 ? -5.550 9.280 -8.500 1.00 93.75 84 SER A N 1
ATOM 670 C CA . SER A 1 84 ? -4.187 9.799 -8.629 1.00 93.75 84 SER A CA 1
ATOM 671 C C . SER A 1 84 ? -3.127 8.692 -8.679 1.00 93.75 84 SER A C 1
ATOM 673 O O . SER A 1 84 ? -2.154 8.828 -9.419 1.00 93.75 84 SER A O 1
ATOM 675 N N . ILE A 1 85 ? -3.330 7.586 -7.951 1.00 92.75 85 ILE A N 1
ATOM 676 C CA . ILE A 1 85 ? -2.456 6.406 -7.991 1.00 92.75 85 ILE A CA 1
ATOM 677 C C . ILE A 1 85 ? -2.553 5.743 -9.365 1.00 92.75 85 ILE A C 1
ATOM 679 O O . ILE A 1 85 ? -1.524 5.527 -9.997 1.00 92.75 85 ILE A O 1
ATOM 683 N N . ILE A 1 86 ? -3.767 5.482 -9.862 1.00 93.56 86 ILE A N 1
ATOM 684 C CA . ILE A 1 86 ? -3.975 4.854 -11.177 1.00 93.56 86 ILE A CA 1
ATOM 685 C C . ILE A 1 8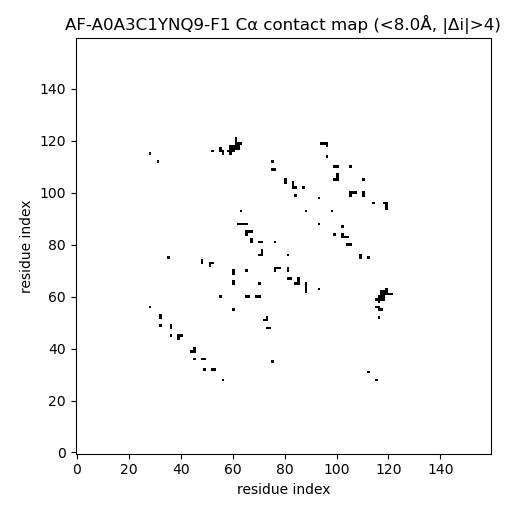6 ? -3.345 5.705 -12.280 1.00 93.56 86 ILE A C 1
ATOM 687 O O . ILE A 1 86 ? -2.530 5.209 -13.055 1.00 93.56 86 ILE A O 1
ATOM 691 N N . LEU A 1 87 ? -3.638 7.008 -12.294 1.00 93.69 87 LEU A N 1
ATOM 692 C CA . LEU A 1 87 ? -3.077 7.934 -13.274 1.00 93.69 87 LE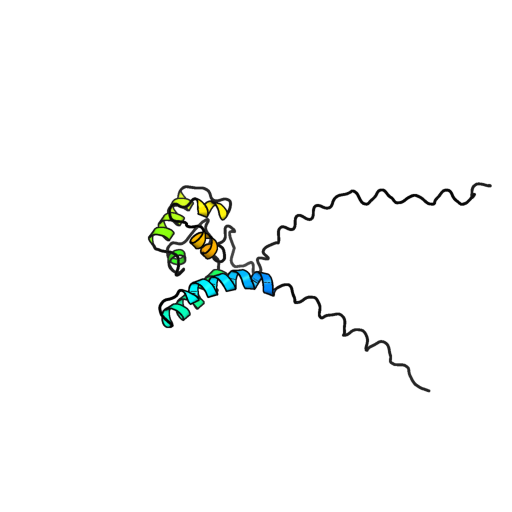U A CA 1
ATOM 693 C C . LEU A 1 87 ? -1.543 7.948 -13.232 1.00 93.69 87 LEU A C 1
ATOM 695 O O . LEU A 1 87 ? -0.888 7.996 -14.273 1.00 93.69 87 LEU A O 1
ATOM 699 N N . PHE A 1 88 ? -0.951 7.901 -12.039 1.00 92.75 88 PHE A N 1
ATOM 700 C CA . PHE A 1 88 ? 0.498 7.811 -11.897 1.00 92.75 88 PHE A CA 1
ATOM 701 C C . PHE A 1 88 ? 1.043 6.501 -12.476 1.00 92.75 88 PHE A C 1
ATOM 703 O O . PHE A 1 88 ? 2.028 6.524 -13.208 1.00 92.75 88 PHE A O 1
ATOM 710 N N . THR A 1 89 ? 0.376 5.376 -12.222 1.00 90.88 89 THR A N 1
ATOM 711 C CA . THR A 1 89 ? 0.799 4.051 -12.709 1.00 90.88 89 THR A CA 1
ATOM 712 C C . THR A 1 89 ? 0.647 3.900 -14.226 1.00 90.88 89 THR A C 1
ATOM 714 O O . THR A 1 89 ? 1.455 3.228 -14.864 1.00 90.88 89 THR A O 1
ATOM 717 N N . ASP A 1 90 ? -0.324 4.597 -14.822 1.00 90.69 90 ASP A N 1
ATOM 718 C CA . ASP A 1 90 ? -0.533 4.648 -16.273 1.00 90.69 90 ASP A CA 1
ATOM 719 C C . ASP A 1 90 ? 0.497 5.536 -16.987 1.00 90.69 90 ASP A C 1
ATOM 721 O O . ASP A 1 90 ? 0.794 5.344 -18.169 1.00 90.69 90 ASP A O 1
ATOM 725 N N . THR A 1 91 ? 1.038 6.538 -16.288 1.00 89.94 91 THR A N 1
ATOM 726 C CA . THR A 1 91 ? 1.954 7.535 -16.867 1.00 89.94 91 THR A CA 1
ATOM 727 C C . THR A 1 91 ? 3.424 7.231 -16.605 1.00 89.94 91 THR A C 1
ATOM 729 O O . THR A 1 91 ? 4.280 7.601 -17.412 1.00 89.94 91 THR A O 1
ATOM 732 N N . VAL A 1 92 ? 3.733 6.559 -15.497 1.00 88.62 92 VAL A N 1
ATOM 733 C CA . VAL A 1 92 ? 5.094 6.281 -15.040 1.00 88.62 92 VAL A CA 1
ATOM 734 C C . VAL A 1 92 ? 5.289 4.779 -14.900 1.00 88.62 92 VAL A C 1
ATOM 736 O O . VAL A 1 92 ? 4.516 4.087 -14.247 1.00 88.62 92 VAL A O 1
ATOM 739 N N . THR A 1 93 ? 6.379 4.260 -15.468 1.00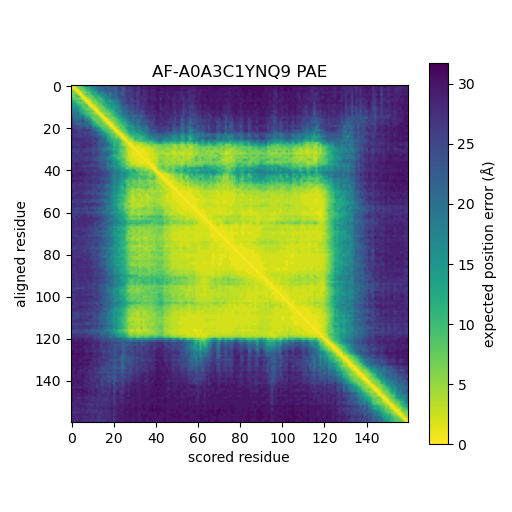 87.88 93 THR A N 1
ATOM 740 C CA . THR A 1 93 ? 6.785 2.874 -15.217 1.00 87.88 93 THR A CA 1
ATOM 741 C C . THR A 1 93 ? 7.311 2.742 -13.793 1.00 87.88 93 THR A C 1
ATOM 743 O O . THR A 1 93 ? 8.407 3.216 -13.483 1.00 87.88 93 THR A O 1
ATOM 746 N N . ILE A 1 94 ? 6.531 2.079 -12.942 1.00 87.06 94 ILE A N 1
ATOM 747 C CA . ILE A 1 94 ? 6.913 1.810 -11.561 1.00 87.06 94 ILE A CA 1
ATOM 748 C C . ILE A 1 94 ? 7.858 0.608 -11.510 1.00 87.06 94 ILE A C 1
ATOM 750 O O . ILE A 1 94 ? 7.603 -0.444 -12.092 1.00 87.06 94 ILE A O 1
ATOM 754 N N . VAL A 1 95 ? 8.971 0.793 -10.810 1.00 84.75 95 VAL A N 1
ATOM 755 C CA . VAL A 1 95 ? 10.012 -0.206 -10.553 1.00 84.75 95 VAL A CA 1
ATOM 756 C C . VAL A 1 95 ? 10.093 -0.516 -9.060 1.00 84.75 95 VAL A C 1
ATOM 758 O O . VAL A 1 95 ? 10.436 -1.635 -8.691 1.00 84.75 95 VAL A O 1
ATOM 761 N N . THR A 1 96 ? 9.787 0.460 -8.198 1.00 85.75 96 THR A N 1
ATOM 762 C CA . THR A 1 96 ? 9.871 0.308 -6.740 1.00 85.75 96 THR A CA 1
ATOM 763 C C . THR A 1 96 ? 8.706 1.003 -6.032 1.00 85.75 96 THR A C 1
ATOM 765 O O . THR A 1 96 ? 8.122 1.950 -6.562 1.00 85.75 96 THR A O 1
ATOM 768 N N . VAL A 1 97 ? 8.336 0.521 -4.838 1.00 86.38 97 VAL A N 1
ATOM 769 C CA . VAL A 1 97 ? 7.122 0.975 -4.131 1.00 86.38 97 VAL A CA 1
ATOM 770 C C . VAL A 1 97 ? 7.273 2.424 -3.671 1.00 86.38 97 VAL A C 1
ATOM 772 O O . VAL A 1 97 ? 6.315 3.192 -3.674 1.00 86.38 97 VAL A O 1
ATOM 775 N N . GLU A 1 98 ? 8.503 2.841 -3.374 1.00 87.94 98 GLU A N 1
ATOM 776 C CA . GLU A 1 98 ? 8.842 4.183 -2.904 1.00 87.94 98 GLU A CA 1
ATOM 777 C C . GLU A 1 98 ? 8.472 5.270 -3.912 1.00 87.94 98 GLU A C 1
ATOM 779 O O . GLU A 1 98 ? 8.227 6.410 -3.515 1.00 87.94 98 GLU A O 1
ATOM 784 N N . GLN A 1 99 ? 8.383 4.924 -5.201 1.00 88.88 99 GLN A N 1
ATOM 785 C CA . GLN A 1 99 ? 7.983 5.850 -6.258 1.00 88.88 99 GLN A CA 1
ATOM 786 C C . GLN A 1 99 ? 6.545 6.350 -6.087 1.00 88.88 99 GLN A C 1
ATOM 788 O O . GLN A 1 99 ? 6.235 7.439 -6.568 1.00 88.88 99 GLN A O 1
ATOM 793 N N . LEU A 1 100 ? 5.694 5.639 -5.338 1.00 88.94 100 LEU A N 1
ATOM 794 C CA . LEU A 1 100 ? 4.356 6.119 -4.986 1.00 88.94 100 LEU A CA 1
ATOM 795 C C . LEU A 1 100 ? 4.374 7.402 -4.144 1.00 88.94 100 LEU A C 1
ATOM 797 O O . LEU A 1 100 ? 3.403 8.150 -4.183 1.00 88.94 100 LEU A O 1
ATOM 801 N N . ASN A 1 101 ? 5.477 7.730 -3.458 1.00 89.44 101 ASN A N 1
ATOM 802 C CA . ASN A 1 101 ? 5.613 9.025 -2.775 1.00 89.44 101 ASN A CA 1
ATOM 803 C C . ASN A 1 101 ? 5.582 10.223 -3.738 1.00 89.44 101 ASN A C 1
ATOM 805 O O . ASN A 1 101 ? 5.374 11.350 -3.301 1.00 89.44 101 ASN A O 1
ATOM 809 N N . ALA A 1 102 ? 5.802 10.007 -5.040 1.00 90.06 102 ALA A N 1
ATOM 810 C CA . ALA A 1 102 ? 5.718 11.059 -6.050 1.00 90.06 102 ALA A CA 1
ATOM 811 C C . ALA A 1 102 ? 4.276 11.344 -6.515 1.00 90.06 102 ALA A C 1
ATOM 813 O O . ALA A 1 102 ? 4.053 12.299 -7.261 1.00 90.06 102 ALA A O 1
ATOM 814 N N . VAL A 1 103 ? 3.297 10.536 -6.095 1.00 92.12 103 VAL A N 1
ATOM 815 C CA . VAL A 1 103 ? 1.879 10.765 -6.394 1.00 92.12 103 VAL A CA 1
ATOM 816 C C . VAL A 1 103 ? 1.421 12.049 -5.698 1.00 92.12 103 VAL A C 1
ATOM 818 O O . VAL A 1 103 ? 1.626 12.232 -4.503 1.00 92.12 103 VAL A O 1
ATOM 821 N N . SER A 1 104 ? 0.762 12.946 -6.439 1.00 88.19 104 SER A N 1
ATOM 822 C CA . SER A 1 104 ? 0.485 14.322 -5.988 1.00 88.19 104 SER A CA 1
ATOM 823 C C . SER A 1 104 ? -0.318 14.439 -4.686 1.00 88.19 104 SER A C 1
ATOM 825 O O . SER A 1 104 ? -0.232 15.471 -4.023 1.00 88.19 104 SER A O 1
ATOM 827 N N . LEU A 1 105 ? -1.139 13.442 -4.357 1.00 90.69 105 LEU A N 1
ATOM 828 C CA . LEU A 1 105 ? -1.992 13.429 -3.163 1.00 90.69 105 LEU A CA 1
ATOM 829 C C . LEU A 1 105 ? -1.471 12.488 -2.072 1.00 90.69 105 LEU A C 1
ATOM 831 O O . LEU A 1 105 ? -2.117 12.325 -1.039 1.00 90.69 105 LEU A O 1
ATOM 835 N N . MET A 1 106 ? -0.310 11.873 -2.294 1.00 92.62 106 MET A N 1
ATOM 836 C CA . MET A 1 106 ? 0.311 10.970 -1.341 1.00 92.62 106 MET A CA 1
ATOM 837 C C . MET A 1 106 ? 1.028 11.776 -0.263 1.00 92.62 106 MET A C 1
ATOM 839 O O . MET A 1 106 ? 1.980 12.507 -0.535 1.00 92.62 106 MET A O 1
ATOM 843 N N . THR A 1 107 ? 0.568 11.646 0.978 1.00 91.81 107 THR A N 1
ATOM 844 C CA . THR A 1 107 ? 1.303 12.146 2.144 1.00 91.81 107 THR A CA 1
ATOM 845 C C . THR A 1 107 ? 2.193 11.031 2.698 1.00 91.81 107 THR A C 1
ATOM 847 O O . THR A 1 107 ? 1.882 9.858 2.489 1.00 91.81 107 THR A O 1
ATOM 850 N N . PRO A 1 108 ? 3.266 11.350 3.446 1.00 89.00 108 PRO A N 1
ATOM 851 C CA . PRO A 1 108 ? 4.101 10.325 4.076 1.00 89.00 108 PRO A CA 1
ATOM 852 C C . PRO A 1 108 ? 3.297 9.369 4.968 1.00 89.00 108 PRO A C 1
ATOM 854 O O . PRO A 1 108 ? 3.536 8.170 4.952 1.00 89.00 108 PRO A O 1
ATOM 857 N N . VAL A 1 109 ? 2.290 9.895 5.674 1.00 88.31 109 VAL A N 1
ATOM 858 C CA . VAL A 1 109 ? 1.393 9.102 6.527 1.00 88.31 109 VAL A CA 1
ATOM 859 C C . VAL A 1 109 ? 0.565 8.124 5.692 1.00 88.31 109 VAL A C 1
ATOM 861 O O . VAL A 1 109 ? 0.531 6.938 5.999 1.00 88.31 109 VAL A O 1
ATOM 864 N N . LEU A 1 110 ? -0.055 8.595 4.604 1.00 90.62 110 LEU A N 1
ATOM 865 C CA . LEU A 1 110 ? -0.842 7.733 3.714 1.00 90.62 110 LEU A CA 1
ATOM 866 C C . LEU A 1 110 ? 0.027 6.677 3.032 1.00 90.62 110 LEU A C 1
ATOM 868 O O . LEU A 1 110 ? -0.409 5.545 2.859 1.00 90.62 110 LEU A O 1
ATOM 872 N N . TYR A 1 111 ? 1.258 7.033 2.667 1.00 91.00 111 TYR A N 1
ATOM 873 C CA . TYR A 1 111 ? 2.215 6.092 2.101 1.00 91.00 111 TYR A CA 1
ATOM 874 C C . TYR A 1 111 ? 2.568 4.981 3.097 1.00 91.00 111 TYR A C 1
ATOM 876 O O . TYR A 1 111 ? 2.481 3.807 2.748 1.00 91.00 111 TYR A O 1
ATOM 884 N N . GLU A 1 112 ? 2.910 5.332 4.340 1.00 88.81 112 GLU A N 1
ATOM 885 C CA . GLU A 1 112 ? 3.213 4.355 5.395 1.00 88.81 112 GLU A CA 1
ATOM 886 C C . GLU A 1 112 ? 2.019 3.447 5.706 1.00 88.81 112 GLU A C 1
ATOM 888 O O . GLU A 1 112 ? 2.195 2.242 5.878 1.00 88.81 112 GLU A O 1
ATOM 893 N N . GLN A 1 113 ? 0.805 4.002 5.704 1.00 89.50 113 GLN A N 1
ATOM 894 C CA . GLN A 1 113 ? -0.425 3.229 5.868 1.00 89.50 113 GLN A CA 1
ATOM 895 C C . GLN A 1 113 ? -0.704 2.307 4.680 1.00 89.50 113 GLN A C 1
ATOM 897 O O . GLN A 1 113 ? -1.223 1.216 4.875 1.00 89.50 113 GLN A O 1
ATOM 902 N N . LEU A 1 114 ? -0.359 2.714 3.457 1.00 90.56 114 LEU A N 1
ATOM 903 C CA . LEU A 1 114 ? -0.613 1.936 2.246 1.00 90.56 114 LEU A CA 1
ATOM 904 C C . LEU A 1 114 ? 0.376 0.775 2.072 1.00 90.56 114 LEU A C 1
ATOM 906 O O . LEU A 1 114 ? -0.016 -0.286 1.593 1.00 90.56 114 LEU A O 1
ATOM 910 N N . LEU A 1 115 ? 1.637 0.965 2.476 1.00 90.12 115 LEU A N 1
ATOM 911 C CA . LEU A 1 115 ? 2.737 0.006 2.326 1.00 90.12 115 LEU A CA 1
ATOM 912 C C . LEU A 1 115 ? 2.408 -1.463 2.651 1.00 90.12 115 LEU A C 1
ATOM 914 O O . LEU A 1 115 ? 2.753 -2.318 1.834 1.00 90.12 115 LEU A O 1
ATOM 918 N N . PRO A 1 116 ? 1.780 -1.803 3.794 1.00 88.56 116 PRO A N 1
ATOM 919 C CA . PRO A 1 116 ? 1.497 -3.198 4.135 1.00 88.56 116 PRO A CA 1
ATOM 920 C C . PRO A 1 116 ? 0.435 -3.861 3.244 1.00 88.56 116 PRO A C 1
ATOM 922 O O . PRO A 1 116 ? 0.294 -5.079 3.300 1.00 88.56 116 PRO A O 1
ATOM 925 N N . PHE A 1 117 ? -0.292 -3.092 2.429 1.00 90.25 117 PHE A N 1
ATOM 926 C CA . PHE A 1 117 ? -1.422 -3.566 1.622 1.00 90.25 117 PHE A CA 1
ATOM 927 C C . PHE A 1 117 ? -1.135 -3.569 0.116 1.00 90.25 117 PHE A C 1
ATOM 929 O O . PHE A 1 117 ? -2.049 -3.775 -0.682 1.00 90.25 117 PHE A O 1
ATOM 936 N N . ILE A 1 118 ? 0.110 -3.314 -0.297 1.00 90.06 118 ILE A N 1
ATOM 937 C CA . ILE A 1 118 ? 0.485 -3.187 -1.709 1.00 90.06 118 ILE A CA 1
ATOM 938 C C . ILE A 1 118 ? 1.706 -4.026 -2.085 1.00 90.06 118 ILE A C 1
ATOM 940 O O . ILE A 1 118 ? 2.586 -4.293 -1.270 1.00 90.06 118 ILE A O 1
ATOM 944 N N . THR A 1 119 ? 1.784 -4.416 -3.358 1.00 89.06 119 THR A N 1
ATOM 945 C CA . THR A 1 119 ? 2.906 -5.179 -3.920 1.00 89.06 119 THR A CA 1
ATOM 946 C C . THR A 1 119 ? 3.220 -4.770 -5.360 1.00 89.06 119 THR A C 1
ATOM 948 O O . THR A 1 119 ? 2.345 -4.331 -6.103 1.00 89.06 119 THR A O 1
ATOM 951 N N . ILE A 1 120 ? 4.482 -4.922 -5.768 1.00 84.31 120 ILE A N 1
ATOM 952 C CA . ILE A 1 120 ? 4.941 -4.770 -7.165 1.00 84.31 120 ILE A CA 1
ATOM 953 C C . ILE A 1 120 ? 5.100 -6.126 -7.848 1.00 84.31 120 ILE A C 1
ATOM 955 O O . ILE A 1 120 ? 5.121 -6.210 -9.076 1.00 84.31 120 ILE A O 1
ATOM 959 N N . ASP A 1 121 ? 5.183 -7.203 -7.072 1.00 76.12 121 ASP A N 1
ATOM 960 C CA . ASP A 1 121 ? 5.343 -8.526 -7.641 1.00 76.12 121 ASP A CA 1
ATOM 961 C C . ASP A 1 121 ? 4.030 -8.974 -8.281 1.00 76.12 121 ASP A C 1
ATOM 963 O O . ASP A 1 121 ? 2.939 -8.832 -7.721 1.00 76.12 121 ASP A O 1
ATOM 967 N N . THR A 1 122 ? 4.131 -9.558 -9.475 1.00 56.41 122 THR A N 1
ATOM 968 C CA . THR A 1 122 ? 3.057 -10.367 -10.049 1.00 56.41 122 THR A CA 1
ATOM 969 C C . THR A 1 122 ? 2.919 -11.623 -9.193 1.00 56.41 122 THR A C 1
ATOM 971 O O . THR A 1 122 ? 3.472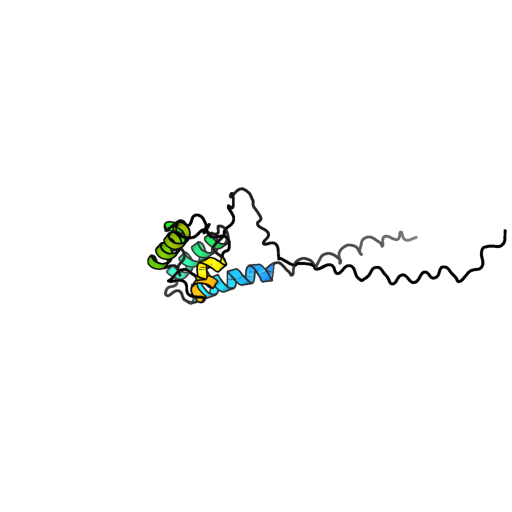 -12.673 -9.518 1.00 56.41 122 THR A O 1
ATOM 974 N N . PHE A 1 123 ? 2.252 -11.497 -8.050 1.00 50.75 123 PHE A N 1
ATOM 975 C CA . PHE A 1 123 ? 1.820 -12.631 -7.255 1.00 50.75 123 PHE A CA 1
ATOM 976 C C . PHE A 1 123 ? 0.782 -13.397 -8.067 1.00 50.75 123 PHE A C 1
ATOM 978 O O . PHE A 1 123 ? -0.389 -13.041 -8.125 1.00 50.75 123 PHE A O 1
ATOM 985 N N . ASP A 1 124 ? 1.246 -14.441 -8.739 1.00 46.59 124 ASP A N 1
ATOM 986 C CA . ASP A 1 124 ? 0.397 -15.552 -9.134 1.00 46.59 124 ASP A CA 1
ATOM 987 C C . ASP A 1 124 ? -0.080 -16.212 -7.826 1.00 46.59 124 ASP A C 1
ATOM 989 O O . ASP A 1 124 ? 0.742 -16.697 -7.042 1.00 46.59 124 ASP A O 1
ATOM 993 N N . GLU A 1 125 ? -1.391 -16.220 -7.567 1.00 48.19 125 GLU A N 1
ATOM 994 C CA . GLU A 1 125 ? -2.042 -16.695 -6.325 1.00 48.19 125 GLU A CA 1
ATOM 995 C C . GLU A 1 125 ? -1.740 -18.169 -5.959 1.00 48.19 125 GLU A C 1
ATOM 997 O O . GLU A 1 125 ? -2.174 -18.673 -4.927 1.00 48.19 125 GLU A O 1
ATOM 1002 N N . ASN A 1 126 ? -0.947 -18.881 -6.765 1.00 44.50 126 ASN A N 1
ATOM 1003 C CA . ASN A 1 126 ? -0.531 -20.261 -6.518 1.00 44.50 126 ASN A CA 1
ATOM 1004 C C . ASN A 1 126 ? 0.760 -20.408 -5.694 1.00 44.50 126 ASN A C 1
ATOM 1006 O O . ASN A 1 126 ? 1.184 -21.536 -5.432 1.00 44.50 126 ASN A O 1
ATOM 1010 N N . LEU A 1 127 ? 1.401 -19.316 -5.270 1.00 43.44 127 LEU A N 1
ATOM 1011 C CA . LEU A 1 127 ? 2.608 -19.371 -4.440 1.00 43.44 127 LEU A CA 1
ATOM 1012 C C . LEU A 1 127 ? 2.322 -18.872 -3.023 1.00 43.44 127 LEU A C 1
ATOM 1014 O O . LEU A 1 127 ? 2.707 -17.777 -2.620 1.00 43.44 127 LEU A O 1
ATOM 1018 N N . ILE A 1 128 ? 1.669 -19.737 -2.247 1.00 45.50 128 ILE A N 1
ATOM 1019 C CA . ILE A 1 128 ? 1.638 -19.660 -0.786 1.00 45.50 128 ILE A CA 1
ATOM 1020 C C . ILE A 1 128 ? 3.080 -19.496 -0.279 1.00 45.50 128 ILE A C 1
ATOM 1022 O O . ILE A 1 128 ? 3.908 -20.396 -0.432 1.00 45.50 128 ILE A O 1
ATOM 1026 N N . GLY A 1 129 ? 3.358 -18.355 0.352 1.00 45.25 129 GLY A N 1
ATOM 1027 C CA . GLY A 1 129 ? 4.581 -18.122 1.119 1.00 45.25 129 GLY A CA 1
ATOM 1028 C C . GLY A 1 129 ? 5.560 -17.143 0.483 1.00 45.25 129 GLY A C 1
ATOM 1029 O O . GLY A 1 129 ? 6.716 -17.495 0.236 1.00 45.25 129 GLY A O 1
ATOM 1030 N N . PHE A 1 130 ? 5.153 -15.886 0.301 1.00 42.50 130 PHE A N 1
ATOM 1031 C CA . PHE A 1 130 ? 6.135 -14.822 0.131 1.00 42.50 130 PHE A CA 1
ATOM 1032 C C . PHE A 1 130 ? 6.816 -14.528 1.462 1.00 42.50 130 PHE A C 1
ATOM 1034 O O . PHE A 1 130 ? 6.395 -13.719 2.284 1.00 42.50 130 PHE A O 1
ATOM 1041 N N . ASN A 1 131 ? 7.920 -15.240 1.653 1.00 42.78 131 ASN A N 1
ATOM 1042 C CA . ASN A 1 131 ? 8.977 -14.834 2.551 1.00 42.78 131 ASN A CA 1
ATOM 1043 C C . ASN A 1 131 ? 9.515 -13.500 2.034 1.00 42.78 131 ASN A C 1
ATOM 1045 O O . ASN A 1 131 ? 10.280 -13.478 1.068 1.00 42.78 131 ASN A O 1
ATOM 1049 N N . PHE A 1 132 ? 9.126 -12.404 2.683 1.00 46.78 132 PHE A N 1
ATOM 1050 C CA . PHE A 1 132 ? 9.845 -11.140 2.594 1.00 46.78 132 PHE A CA 1
ATOM 1051 C C . PHE A 1 132 ? 11.298 -11.449 2.971 1.00 46.78 132 PHE A C 1
ATOM 1053 O O . PHE A 1 132 ? 11.615 -11.669 4.141 1.00 46.78 132 PHE A O 1
ATOM 1060 N N . LEU A 1 133 ? 12.170 -11.621 1.977 1.00 47.25 133 LEU A N 1
ATOM 1061 C CA . LEU A 1 133 ? 13.570 -11.934 2.223 1.00 47.25 133 LEU A CA 1
ATOM 1062 C C . LEU A 1 133 ? 14.166 -10.708 2.916 1.00 47.25 133 LEU A C 1
ATOM 1064 O O . LEU A 1 133 ? 14.254 -9.656 2.281 1.00 47.25 133 LEU A O 1
ATOM 1068 N N . PRO A 1 134 ? 14.606 -10.796 4.185 1.00 44.72 134 PRO A N 1
ATOM 1069 C CA . PRO A 1 134 ? 15.362 -9.704 4.755 1.00 44.72 134 PRO A CA 1
ATOM 1070 C C . PRO A 1 134 ? 16.627 -9.582 3.911 1.00 44.72 134 PRO A C 1
ATOM 1072 O O . PRO A 1 134 ? 17.420 -10.528 3.824 1.00 44.72 134 PRO A O 1
ATOM 1075 N N . SER A 1 135 ? 16.824 -8.423 3.285 1.00 49.72 135 SER A N 1
ATOM 1076 C CA . SER A 1 135 ? 18.049 -8.060 2.579 1.00 49.72 135 SER A CA 1
ATOM 1077 C C . SER A 1 135 ? 19.193 -7.884 3.584 1.00 49.72 135 SER A C 1
ATOM 1079 O O . SER A 1 135 ? 19.792 -6.818 3.708 1.00 49.72 135 SER A O 1
ATOM 1081 N N . SER A 1 136 ? 19.526 -8.934 4.339 1.00 51.09 136 SER A N 1
ATOM 1082 C CA . SER A 1 136 ? 20.795 -9.009 5.040 1.00 51.09 136 SER A CA 1
ATOM 1083 C C . SER A 1 136 ? 21.855 -9.285 3.981 1.00 51.09 136 SER A C 1
ATOM 1085 O O . SER A 1 136 ? 22.197 -10.422 3.652 1.00 51.09 136 SER A O 1
ATOM 1087 N N . ILE A 1 137 ? 22.371 -8.207 3.397 1.00 49.81 137 ILE A N 1
ATOM 1088 C CA . ILE A 1 137 ? 23.626 -8.238 2.660 1.00 49.81 137 ILE A CA 1
ATOM 1089 C C . ILE A 1 137 ? 24.696 -8.623 3.688 1.00 49.81 137 ILE A C 1
ATOM 1091 O O . ILE A 1 137 ? 25.311 -7.781 4.340 1.00 49.81 137 ILE A O 1
ATOM 1095 N N . LYS A 1 138 ? 24.907 -9.928 3.890 1.00 48.97 138 LYS A N 1
ATOM 1096 C CA . LYS A 1 138 ? 26.062 -10.435 4.629 1.00 48.97 138 LYS A CA 1
ATOM 1097 C C . LYS A 1 138 ? 27.284 -10.212 3.751 1.00 48.97 138 LYS A C 1
ATOM 1099 O O . LYS A 1 138 ? 27.695 -11.099 3.004 1.00 48.97 138 LYS A O 1
ATOM 1104 N N . SER A 1 139 ? 27.870 -9.021 3.854 1.00 51.09 139 SER A N 1
ATOM 1105 C CA . SER A 1 139 ? 29.208 -8.741 3.343 1.00 51.09 139 SER A CA 1
ATOM 1106 C C . SER A 1 139 ? 30.198 -9.650 4.073 1.00 51.09 139 SER A C 1
ATOM 1108 O O . SER A 1 139 ? 30.669 -9.364 5.173 1.00 51.09 139 SER A O 1
ATOM 1110 N N . ARG A 1 140 ? 30.465 -10.827 3.502 1.00 52.72 140 ARG A N 1
ATOM 1111 C CA . ARG A 1 140 ? 31.515 -11.721 3.987 1.00 52.72 140 ARG A CA 1
ATOM 1112 C C . ARG A 1 140 ? 32.855 -11.151 3.535 1.00 52.72 140 ARG A C 1
ATOM 1114 O O . ARG A 1 140 ? 33.350 -11.492 2.463 1.00 52.72 140 ARG A O 1
ATOM 1121 N N . SER A 1 141 ? 33.437 -10.290 4.367 1.00 49.94 141 SER A N 1
ATOM 1122 C CA . SER A 1 141 ? 34.828 -9.861 4.229 1.00 49.94 141 SER A CA 1
ATOM 1123 C C . SER A 1 141 ? 35.742 -11.092 4.262 1.00 49.94 141 SER A C 1
ATOM 1125 O O . SER A 1 141 ? 35.853 -11.794 5.268 1.00 49.94 141 SER A O 1
ATOM 1127 N N . ARG A 1 142 ? 36.379 -11.395 3.127 1.00 56.22 142 ARG A N 1
ATOM 1128 C CA . ARG A 1 142 ? 37.355 -12.484 2.965 1.00 56.22 142 ARG A CA 1
ATOM 1129 C C . ARG A 1 142 ? 38.717 -12.108 3.573 1.00 56.22 142 ARG A C 1
ATOM 1131 O O . ARG A 1 142 ? 39.729 -12.192 2.885 1.00 56.22 142 ARG A O 1
ATOM 1138 N N . LEU A 1 143 ? 38.764 -11.681 4.834 1.00 55.00 143 LEU A N 1
ATOM 1139 C CA . LEU A 1 143 ? 40.018 -11.270 5.489 1.00 55.00 143 LEU A CA 1
ATOM 1140 C C . LEU A 1 143 ? 40.441 -12.128 6.689 1.00 55.00 143 LEU A C 1
ATOM 1142 O O . LEU A 1 143 ? 41.530 -11.939 7.209 1.00 55.00 143 LEU A O 1
ATOM 1146 N N . GLU A 1 144 ? 39.674 -13.153 7.053 1.00 50.16 144 GLU A N 1
ATOM 1147 C CA . GLU A 1 144 ? 39.972 -14.006 8.221 1.00 50.16 144 GLU A CA 1
ATOM 1148 C C . GLU A 1 144 ? 40.693 -15.326 7.867 1.00 50.16 144 GLU A C 1
ATOM 1150 O O . GLU A 1 144 ? 40.747 -16.252 8.669 1.00 50.16 144 GLU A O 1
ATOM 1155 N N . ARG A 1 145 ? 41.258 -15.473 6.657 1.00 47.84 145 ARG A N 1
ATOM 1156 C CA . ARG A 1 145 ? 41.957 -16.716 6.251 1.00 47.84 145 ARG A CA 1
ATOM 1157 C C . ARG A 1 145 ? 43.437 -16.521 5.931 1.00 47.84 145 ARG A C 1
ATOM 1159 O O . ARG A 1 145 ? 43.947 -17.112 4.980 1.00 47.84 145 ARG A O 1
ATOM 1166 N N . ARG A 1 146 ? 44.135 -15.683 6.703 1.00 50.75 146 ARG A N 1
ATOM 1167 C CA . ARG A 1 146 ? 45.590 -15.504 6.547 1.00 50.75 146 ARG A CA 1
ATOM 1168 C C . ARG A 1 146 ? 46.398 -15.353 7.8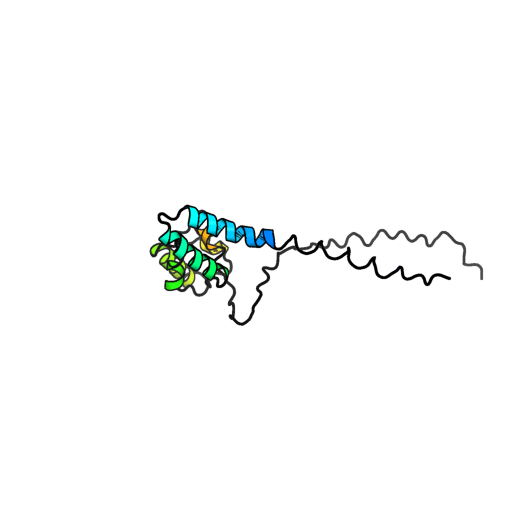36 1.00 50.75 146 ARG A C 1
ATOM 1170 O O . ARG A 1 146 ? 47.499 -14.823 7.787 1.00 50.75 146 ARG A O 1
ATOM 1177 N N . LEU A 1 147 ? 45.912 -15.891 8.953 1.00 57.34 147 LEU A N 1
ATOM 1178 C CA . LEU A 1 147 ? 46.721 -16.056 10.170 1.00 57.34 147 LEU A CA 1
ATOM 1179 C C . LEU A 1 147 ? 46.678 -17.491 10.713 1.00 57.34 147 LEU A C 1
ATOM 1181 O O . LEU A 1 147 ? 46.666 -17.715 11.915 1.00 57.34 147 LEU A O 1
ATOM 1185 N N . HIS A 1 148 ? 46.727 -18.488 9.826 1.00 52.34 148 HIS A N 1
ATOM 1186 C CA . HIS A 1 148 ? 47.361 -19.748 10.213 1.00 52.34 148 HIS A CA 1
ATOM 1187 C C . HIS A 1 148 ? 48.868 -19.555 10.069 1.00 52.34 148 HIS A C 1
ATOM 1189 O O . HIS A 1 148 ? 49.446 -19.763 9.004 1.00 52.34 148 HIS A O 1
ATOM 1195 N N . ILE A 1 149 ? 49.480 -19.091 11.156 1.00 55.56 149 ILE A N 1
ATOM 1196 C CA . ILE A 1 149 ? 50.913 -19.221 11.380 1.00 55.56 149 ILE A CA 1
ATOM 1197 C C . ILE A 1 149 ? 51.190 -20.725 11.369 1.00 55.56 149 ILE A C 1
ATOM 1199 O O . ILE A 1 149 ? 50.717 -21.471 12.221 1.00 55.56 149 ILE A O 1
ATOM 1203 N N . THR A 1 150 ? 51.873 -21.194 10.331 1.00 53.75 150 THR A N 1
ATOM 1204 C CA . THR A 1 150 ? 52.361 -22.567 10.240 1.00 53.75 150 THR A CA 1
ATOM 1205 C C . THR A 1 150 ? 53.375 -22.801 11.358 1.00 53.75 150 THR A C 1
ATOM 1207 O O . THR A 1 150 ? 54.542 -22.448 11.213 1.00 53.75 150 THR A O 1
ATOM 1210 N N . ASP A 1 151 ? 52.964 -23.473 12.434 1.00 55.16 151 ASP A N 1
ATOM 1211 C CA . ASP A 1 151 ? 53.845 -24.053 13.469 1.00 55.16 151 ASP A CA 1
ATOM 1212 C C . ASP A 1 151 ? 54.688 -25.244 12.938 1.00 55.16 151 ASP A C 1
ATOM 1214 O O . ASP A 1 151 ? 55.062 -26.168 13.660 1.00 55.16 151 ASP A O 1
ATOM 1218 N N . GLY A 1 152 ? 55.005 -25.252 11.640 1.00 54.47 152 GLY A N 1
ATOM 1219 C CA . GLY A 1 152 ? 55.663 -26.355 10.935 1.00 54.47 152 GLY A CA 1
ATOM 1220 C C . GLY A 1 152 ? 57.192 -26.359 10.998 1.00 54.47 152 GLY A C 1
ATOM 1221 O O . GLY A 1 152 ? 57.805 -27.255 10.430 1.00 54.47 152 GLY A O 1
ATOM 1222 N N . PHE A 1 153 ? 57.824 -25.395 11.673 1.00 54.44 153 PHE A N 1
ATOM 1223 C CA . PHE A 1 153 ? 59.290 -25.270 11.726 1.00 54.44 153 PHE A CA 1
ATOM 1224 C C . PHE A 1 153 ? 59.910 -25.646 13.079 1.00 54.44 153 PHE A C 1
ATOM 1226 O O . PHE A 1 153 ? 61.058 -25.295 13.340 1.00 54.44 153 PHE A O 1
ATOM 1233 N N . LYS A 1 154 ? 59.190 -26.366 13.954 1.00 54.12 154 LYS A N 1
ATOM 1234 C CA . LYS A 1 154 ? 59.712 -26.694 15.293 1.00 54.12 154 LYS A CA 1
ATOM 1235 C C . LYS A 1 154 ? 60.143 -28.140 15.533 1.00 54.12 154 LYS A C 1
ATOM 1237 O O . LYS A 1 154 ? 60.504 -28.439 16.661 1.00 54.12 154 LYS A O 1
ATOM 1242 N N . ASN A 1 155 ? 60.177 -29.028 14.538 1.00 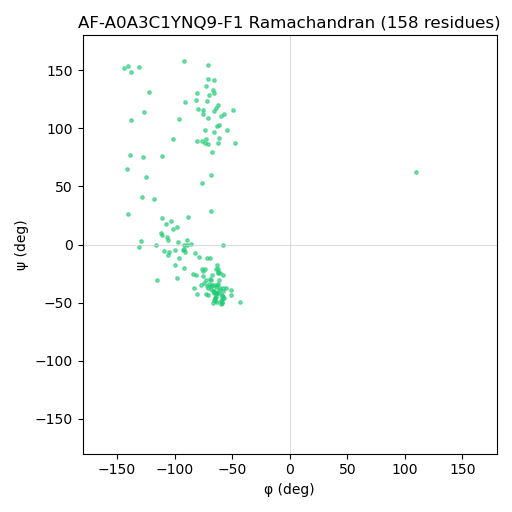53.22 155 ASN A N 1
ATOM 1243 C CA . ASN A 1 155 ? 60.710 -30.380 14.756 1.00 53.22 155 ASN A CA 1
ATOM 1244 C C . ASN A 1 155 ? 61.593 -30.847 13.593 1.00 53.22 155 ASN A C 1
ATOM 1246 O O . ASN A 1 155 ? 61.094 -31.201 12.529 1.00 53.22 155 ASN A O 1
ATOM 1250 N N . ASN A 1 156 ? 62.907 -30.877 13.846 1.00 57.94 156 ASN A N 1
ATOM 1251 C CA . ASN A 1 156 ? 63.965 -31.487 13.034 1.00 57.94 156 ASN A CA 1
ATOM 1252 C C . ASN A 1 156 ? 63.616 -32.919 12.585 1.00 57.94 156 ASN A C 1
ATOM 1254 O O . ASN A 1 156 ? 64.002 -33.893 13.228 1.00 57.94 156 ASN A O 1
ATOM 1258 N N . LYS A 1 157 ? 62.923 -33.065 11.456 1.00 53.97 157 LYS A N 1
ATOM 1259 C CA . LYS A 1 157 ? 62.719 -34.355 10.782 1.00 53.97 157 LYS A CA 1
ATOM 1260 C C . LYS A 1 157 ? 63.184 -34.300 9.329 1.00 53.97 157 LYS A C 1
ATOM 1262 O O . LYS A 1 157 ? 62.415 -34.579 8.423 1.00 53.97 157 LYS A O 1
ATOM 1267 N N . PHE A 1 158 ? 64.457 -33.973 9.131 1.00 56.72 158 PHE A N 1
ATOM 1268 C CA . PHE A 1 158 ? 65.193 -34.342 7.919 1.00 56.72 158 PHE A CA 1
ATOM 1269 C C . PHE A 1 158 ? 66.605 -34.782 8.323 1.00 56.72 158 PHE A C 1
ATOM 1271 O O . PHE A 1 158 ? 67.568 -34.027 8.242 1.00 56.72 158 PHE A O 1
ATOM 1278 N N . LEU A 1 159 ? 66.692 -36.005 8.842 1.00 46.38 159 LEU A N 1
ATOM 1279 C CA . LEU A 1 159 ? 67.902 -36.822 8.849 1.00 46.38 159 LEU A CA 1
ATOM 1280 C C . LEU A 1 159 ? 67.494 -38.153 8.219 1.00 46.38 159 LEU A C 1
ATOM 1282 O O . LEU A 1 159 ? 66.640 -38.849 8.774 1.00 46.38 159 LEU A O 1
ATOM 1286 N N . GLY A 1 160 ? 68.057 -38.439 7.048 1.00 44.22 160 GLY A N 1
ATOM 1287 C CA . GLY A 1 160 ? 67.753 -39.593 6.205 1.00 44.22 160 GLY A CA 1
ATOM 1288 C C . GLY A 1 160 ? 67.893 -39.224 4.745 1.00 44.22 160 GLY A C 1
ATOM 1289 O O . GLY A 1 160 ? 66.850 -38.884 4.151 1.00 44.22 160 GLY A O 1
#

pLDDT: mean 71.19, std 18.96, range [40.62, 94.75]

Mean predicted aligned error: 17.01 Å

Sequence (160 aa):
MVKTYLPTLLFIIGSSQLVHSQDTLRSGGQEVIESILDNASDEQDMQNYGDELEYFRDHPINILRPNYSELIRLPFVSPLLAESIILFTDTVTIVTVEQLNAVSLMTPVLYEQLLPFITIDTFDENLIGFNFLPSSIKSRSRLERRLHITDGFKNNKFLG